Protein AF-A0A952C6J7-F1 (afdb_monomer_lite)

pLDDT: mean 78.57, std 15.46, range [41.12, 92.62]

Secondary structure (DSSP, 8-state):
-TTTTTPPEEEEEESSSEEEEEE-EEEEE-SSS-EEEETTS-EEEGGGEEEESS---S-----

Radius of gyration: 11.57 Å; chains: 1; bounding box: 32×23×24 Å

Sequence (63 aa):
ELFQANQKVSILYDNHGLTRYEGLIKAIKNEGAPDLVLGDGQFISLSSIVGVNGIFAPDYSEC

Foldseek 3Di:
DCQVVQHWKWWWFDDVDTDIDTAGFPDWDPPPQIWTQGPVRDIDGPVGTPDMPDDDDPPPPDD

Structure (mmCIF, N/CA/C/O backbone):
data_AF-A0A952C6J7-F1
#
_entry.id   AF-A0A952C6J7-F1
#
loop_
_atom_site.group_PDB
_atom_site.id
_atom_site.type_symbol
_atom_site.label_atom_id
_atom_site.label_alt_id
_atom_site.label_comp_id
_atom_site.label_asym_id
_atom_site.label_entity_id
_atom_site.label_seq_id
_atom_site.pdbx_PDB_ins_code
_atom_site.Cartn_x
_atom_site.Cartn_y
_atom_site.Cartn_z
_atom_site.occupancy
_atom_site.B_iso_or_equiv
_atom_site.auth_seq_id
_atom_site.auth_comp_id
_atom_site.auth_asym_id
_atom_site.auth_atom_id
_atom_site.pdbx_PDB_model_num
ATOM 1 N N . GLU A 1 1 ? -13.429 0.410 1.065 1.00 46.53 1 GLU A N 1
ATOM 2 C CA . GLU A 1 1 ? -13.763 0.944 2.411 1.00 46.53 1 GLU A CA 1
ATOM 3 C C . GLU A 1 1 ? -12.582 1.027 3.398 1.00 46.53 1 GLU A C 1
ATOM 5 O O . GLU A 1 1 ? -12.673 1.789 4.351 1.00 46.53 1 GLU A O 1
ATOM 10 N N . LEU A 1 2 ? -11.438 0.355 3.176 1.00 52.78 2 LEU A N 1
ATOM 11 C CA . LEU A 1 2 ? -10.293 0.377 4.117 1.00 52.78 2 LEU A CA 1
ATOM 12 C C . LEU A 1 2 ? -9.652 1.763 4.337 1.00 52.78 2 LEU A C 1
ATOM 14 O O . LEU A 1 2 ? -9.242 2.074 5.453 1.00 52.78 2 LEU A O 1
ATOM 18 N N . PHE A 1 3 ? -9.602 2.603 3.296 1.00 53.56 3 PHE A N 1
ATOM 19 C CA . PHE A 1 3 ? -9.083 3.974 3.388 1.00 53.56 3 PHE A CA 1
ATOM 20 C C . PHE A 1 3 ? -9.933 4.856 4.309 1.00 53.56 3 PHE A C 1
ATOM 22 O O . PHE A 1 3 ? -9.418 5.488 5.226 1.00 53.56 3 PHE A O 1
ATOM 29 N N . GLN A 1 4 ? -11.252 4.852 4.089 1.00 57.31 4 GLN A N 1
ATOM 30 C CA . GLN A 1 4 ? -12.198 5.660 4.860 1.00 57.31 4 GLN A CA 1
ATOM 31 C C . GLN A 1 4 ? -12.319 5.171 6.310 1.00 57.31 4 GLN A C 1
ATOM 33 O O . GLN A 1 4 ? -12.543 5.968 7.215 1.00 57.31 4 GLN A O 1
ATOM 38 N N . ALA A 1 5 ? -12.112 3.872 6.546 1.00 60.16 5 ALA A N 1
ATOM 39 C CA . ALA A 1 5 ? -12.151 3.278 7.878 1.00 60.16 5 ALA A CA 1
ATOM 40 C C . ALA A 1 5 ? -10.853 3.466 8.694 1.00 60.16 5 ALA A C 1
ATOM 42 O O . ALA A 1 5 ? -10.797 3.013 9.837 1.00 60.16 5 ALA A O 1
ATOM 43 N N . ASN A 1 6 ? -9.807 4.095 8.129 1.00 67.00 6 ASN A N 1
ATOM 44 C 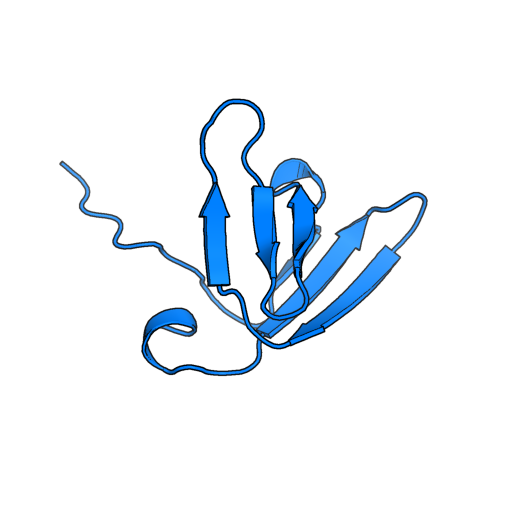CA . ASN A 1 6 ? -8.471 4.208 8.735 1.00 67.00 6 ASN A CA 1
ATOM 45 C C . ASN A 1 6 ? -7.940 2.856 9.260 1.00 67.00 6 ASN A C 1
ATOM 47 O O . ASN A 1 6 ? -7.307 2.765 10.315 1.00 67.00 6 ASN A O 1
ATOM 51 N N . GLN A 1 7 ? -8.272 1.778 8.548 1.00 71.56 7 GLN A N 1
ATOM 52 C CA . GLN A 1 7 ? -7.923 0.423 8.946 1.00 71.56 7 GLN A CA 1
ATOM 53 C C . GLN A 1 7 ? -6.558 0.042 8.391 1.00 71.56 7 GLN A C 1
ATOM 55 O O . GLN A 1 7 ? -6.188 0.408 7.273 1.00 71.56 7 GLN A O 1
ATOM 60 N N . LYS A 1 8 ? -5.810 -0.734 9.182 1.00 80.38 8 LYS A N 1
ATOM 61 C CA . LYS A 1 8 ? -4.553 -1.315 8.720 1.00 80.38 8 LYS A CA 1
ATOM 62 C C . LYS A 1 8 ? -4.825 -2.269 7.564 1.00 80.38 8 LYS A C 1
ATOM 64 O O . LYS A 1 8 ? -5.666 -3.161 7.667 1.00 80.38 8 LYS A O 1
ATOM 69 N N . VAL A 1 9 ? -4.065 -2.101 6.497 1.00 83.12 9 VAL A N 1
ATOM 70 C CA . VAL A 1 9 ? -4.023 -3.019 5.369 1.00 83.12 9 VAL A CA 1
ATOM 71 C C . VAL A 1 9 ? -2.845 -3.968 5.523 1.00 83.12 9 VAL A C 1
ATOM 73 O O . VAL A 1 9 ? -1.832 -3.627 6.131 1.00 83.12 9 VAL A O 1
ATOM 76 N N . SER A 1 10 ? -2.973 -5.144 4.929 1.00 87.69 10 SER A N 1
ATOM 77 C CA . SER A 1 10 ? -1.899 -6.107 4.742 1.00 87.69 10 SER A CA 1
ATOM 78 C C . SER A 1 10 ? -1.727 -6.320 3.242 1.00 87.69 10 SER A C 1
ATOM 80 O O . SER A 1 10 ? -2.676 -6.708 2.555 1.00 87.69 10 SER A O 1
ATOM 82 N N . ILE A 1 11 ? -0.536 -6.008 2.737 1.00 89.88 11 ILE A N 1
ATOM 83 C CA . ILE A 1 11 ? -0.187 -6.019 1.315 1.00 89.88 11 ILE A CA 1
ATOM 84 C C . ILE A 1 11 ? 0.885 -7.079 1.101 1.00 89.88 11 ILE A C 1
ATOM 86 O O . ILE A 1 11 ? 1.879 -7.119 1.823 1.00 89.88 11 ILE A O 1
ATOM 90 N N . LEU A 1 12 ? 0.689 -7.922 0.097 1.00 90.81 12 LEU A N 1
ATOM 91 C CA . LEU A 1 12 ? 1.703 -8.807 -0.459 1.00 90.81 12 LEU A CA 1
ATOM 92 C C . LEU A 1 12 ? 2.126 -8.242 -1.810 1.00 90.81 12 LEU A C 1
ATOM 94 O O . LEU A 1 12 ? 1.277 -8.023 -2.673 1.00 90.81 12 LEU A O 1
ATOM 98 N N . TYR A 1 13 ? 3.419 -8.012 -1.992 1.00 92.25 13 TYR A N 1
ATOM 99 C CA . TYR A 1 13 ? 3.972 -7.478 -3.232 1.00 92.25 13 TYR A CA 1
ATOM 100 C C . TYR A 1 13 ? 5.311 -8.133 -3.560 1.00 92.25 13 TYR A C 1
ATOM 102 O O . TYR A 1 13 ? 6.006 -8.627 -2.668 1.00 92.25 13 TYR A O 1
ATOM 110 N N . ASP A 1 14 ? 5.654 -8.163 -4.842 1.00 91.06 14 ASP A N 1
ATOM 111 C CA . ASP A 1 14 ? 6.955 -8.626 -5.300 1.00 91.06 14 ASP A CA 1
ATOM 112 C C . ASP A 1 14 ? 7.993 -7.504 -5.188 1.00 91.06 14 ASP A C 1
ATOM 114 O O . ASP A 1 14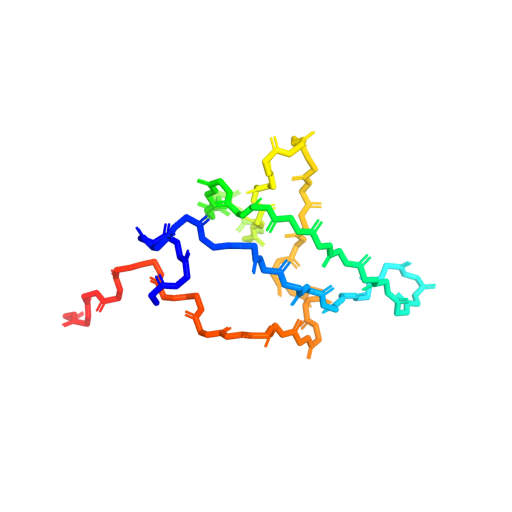 ? 7.816 -6.395 -5.695 1.00 91.06 14 ASP A O 1
ATOM 118 N N . ASN A 1 15 ? 9.084 -7.799 -4.497 1.00 89.31 15 ASN A N 1
ATOM 119 C CA . ASN A 1 15 ? 10.271 -6.964 -4.435 1.00 89.31 15 ASN A CA 1
ATOM 120 C C . ASN A 1 15 ? 11.487 -7.885 -4.397 1.00 89.31 15 ASN A C 1
ATOM 122 O O . ASN A 1 15 ? 12.081 -8.107 -3.341 1.00 89.31 15 ASN A O 1
ATOM 126 N N . HIS A 1 16 ? 11.793 -8.482 -5.553 1.00 89.56 16 HIS A N 1
ATOM 127 C CA . HIS A 1 16 ? 12.800 -9.538 -5.683 1.00 89.56 16 HIS A CA 1
ATOM 128 C C . HIS A 1 16 ? 12.426 -10.771 -4.835 1.00 89.56 16 HIS A C 1
ATOM 130 O O . HIS A 1 16 ? 13.275 -11.397 -4.198 1.00 89.56 16 HIS A O 1
ATOM 136 N N . GLY A 1 17 ? 11.130 -11.101 -4.817 1.00 88.56 17 GLY A N 1
ATOM 137 C CA . GLY A 1 17 ? 10.523 -12.082 -3.926 1.00 88.56 17 GLY A CA 1
ATOM 138 C C . GLY A 1 17 ? 9.300 -11.527 -3.193 1.00 88.56 17 GLY A C 1
ATOM 139 O O . GLY A 1 17 ? 9.058 -10.321 -3.143 1.00 88.56 17 GLY A O 1
ATOM 140 N N . LEU A 1 18 ? 8.522 -12.427 -2.589 1.00 90.44 18 LEU A N 1
ATOM 141 C CA . LEU A 1 18 ? 7.301 -12.078 -1.859 1.00 90.44 18 LEU A CA 1
ATOM 142 C C . LEU A 1 18 ? 7.620 -11.318 -0.568 1.00 90.44 18 LEU A C 1
ATOM 144 O O . LEU A 1 18 ? 8.165 -11.879 0.382 1.00 90.44 18 LEU A O 1
ATOM 148 N N . THR A 1 19 ? 7.205 -10.055 -0.521 1.00 92.62 19 THR A N 1
ATOM 149 C CA . THR A 1 19 ? 7.309 -9.182 0.649 1.00 92.62 19 THR A CA 1
ATOM 150 C C . THR A 1 19 ? 5.921 -8.874 1.200 1.00 92.62 19 THR A C 1
ATOM 152 O O . THR A 1 19 ? 4.964 -8.685 0.447 1.00 92.62 19 THR A O 1
ATOM 155 N N . ARG A 1 20 ? 5.801 -8.818 2.532 1.00 90.62 20 ARG A N 1
ATOM 156 C CA . ARG A 1 20 ? 4.575 -8.405 3.224 1.00 90.62 20 ARG A CA 1
ATOM 157 C C . ARG A 1 20 ? 4.768 -7.038 3.873 1.00 90.62 20 ARG A C 1
ATOM 159 O O . ARG A 1 20 ? 5.723 -6.841 4.617 1.00 90.62 20 ARG A O 1
ATOM 166 N N . TYR A 1 21 ? 3.814 -6.144 3.648 1.00 89.81 21 TYR A N 1
ATOM 167 C CA . TYR A 1 21 ? 3.651 -4.897 4.386 1.00 89.81 21 TYR A CA 1
ATOM 168 C C . TYR A 1 21 ? 2.371 -4.946 5.223 1.00 89.81 21 TYR A C 1
ATOM 170 O O . TYR A 1 21 ? 1.354 -5.464 4.765 1.00 89.81 21 TYR A O 1
ATOM 178 N N . GLU A 1 22 ? 2.407 -4.383 6.429 1.00 89.25 22 GLU A N 1
ATOM 179 C CA . GLU A 1 22 ? 1.215 -4.138 7.239 1.00 89.25 22 GLU A CA 1
ATOM 180 C C . GLU A 1 22 ? 1.251 -2.714 7.795 1.00 89.25 22 GLU A C 1
ATOM 182 O O . GLU A 1 22 ? 2.197 -2.331 8.482 1.00 89.25 22 GLU A O 1
ATOM 187 N N . GLY A 1 23 ? 0.214 -1.927 7.519 1.00 87.38 23 GLY A N 1
ATOM 188 C CA . GLY A 1 23 ? 0.189 -0.527 7.926 1.00 87.38 23 GLY A CA 1
ATOM 189 C C . GLY A 1 23 ? -0.958 0.251 7.305 1.00 87.38 23 GLY A C 1
ATOM 190 O O . GLY A 1 23 ? -1.975 -0.322 6.930 1.00 87.38 23 GLY A O 1
ATOM 191 N N . LEU A 1 24 ? -0.819 1.570 7.230 1.00 86.12 24 LEU A N 1
ATOM 192 C CA . LEU A 1 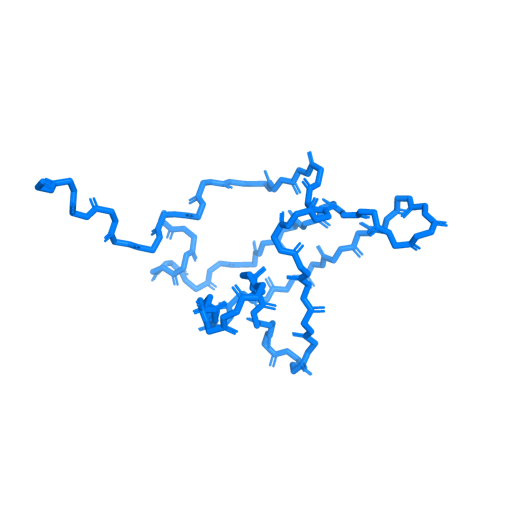24 ? -1.850 2.451 6.679 1.00 86.12 24 LEU A CA 1
ATOM 193 C C . LEU A 1 24 ? -1.465 2.876 5.264 1.00 86.12 24 LEU A C 1
ATOM 195 O O . LEU A 1 24 ? -0.316 3.239 5.021 1.00 86.12 24 LEU A O 1
ATOM 199 N N . ILE A 1 25 ? -2.431 2.888 4.346 1.00 84.19 25 ILE A N 1
ATOM 200 C CA . ILE A 1 25 ? -2.265 3.545 3.044 1.00 84.19 25 ILE A CA 1
ATOM 201 C C . ILE A 1 25 ? -2.657 5.006 3.216 1.00 84.19 25 ILE A C 1
ATOM 203 O O . ILE A 1 25 ? -3.762 5.316 3.657 1.00 84.19 25 ILE A O 1
ATOM 207 N N . LYS A 1 26 ? -1.748 5.904 2.852 1.00 85.25 26 LYS A N 1
ATOM 208 C CA . LYS A 1 26 ? -1.941 7.349 2.930 1.00 85.25 26 LYS A CA 1
ATOM 209 C C . LYS A 1 26 ? -2.558 7.915 1.654 1.00 85.25 26 LYS A C 1
ATOM 211 O O . LYS A 1 26 ? -3.389 8.813 1.737 1.00 85.25 26 LYS A O 1
ATOM 216 N N . ALA A 1 27 ? -2.134 7.424 0.491 1.00 84.81 27 ALA A N 1
ATOM 217 C CA . ALA A 1 27 ? -2.619 7.884 -0.809 1.00 84.81 27 ALA A CA 1
ATOM 218 C C . ALA A 1 27 ? -2.266 6.892 -1.929 1.00 84.81 27 ALA A C 1
ATOM 220 O O . ALA A 1 27 ? -1.397 6.038 -1.758 1.00 84.81 27 ALA A O 1
ATOM 221 N N . ILE A 1 28 ? -2.894 7.066 -3.093 1.00 85.12 28 ILE A N 1
ATOM 222 C CA . ILE A 1 28 ? -2.408 6.539 -4.374 1.00 85.12 28 ILE A CA 1
ATOM 223 C C . ILE A 1 28 ? -1.869 7.719 -5.175 1.00 85.12 28 ILE A C 1
ATOM 225 O O . ILE A 1 28 ? -2.552 8.734 -5.323 1.00 85.12 28 ILE A O 1
ATOM 229 N N . LYS A 1 29 ? -0.650 7.590 -5.691 1.00 86.12 29 LYS A N 1
ATOM 230 C CA . LYS A 1 29 ? -0.051 8.555 -6.606 1.00 86.12 29 LYS A CA 1
ATOM 231 C C . LYS A 1 29 ? -0.157 8.010 -8.026 1.00 86.12 29 LYS A C 1
ATOM 233 O O . LYS A 1 29 ? 0.419 6.974 -8.321 1.00 86.12 29 LYS A O 1
ATOM 238 N N . ASN A 1 30 ? -0.869 8.729 -8.892 1.00 84.31 30 ASN A N 1
ATOM 239 C CA . ASN A 1 30 ? -1.086 8.352 -10.297 1.00 84.31 30 ASN A CA 1
ATOM 240 C C . ASN A 1 30 ? -0.200 9.134 -11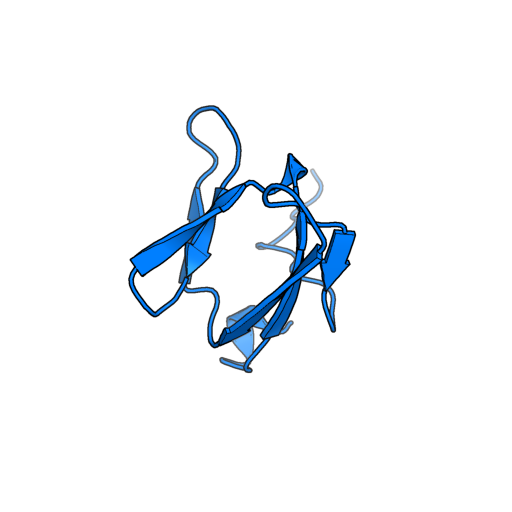.287 1.00 84.31 30 ASN A C 1
ATOM 242 O O . ASN A 1 30 ? -0.426 9.087 -12.493 1.00 84.31 30 ASN A O 1
ATOM 246 N N . GLU A 1 31 ? 0.792 9.886 -10.806 1.00 79.44 31 GLU A N 1
ATOM 247 C CA . GLU A 1 31 ? 1.718 10.607 -11.684 1.00 79.44 31 GLU A CA 1
ATOM 248 C C . GLU A 1 31 ? 2.816 9.661 -12.184 1.00 79.44 31 GLU A C 1
ATOM 250 O O . GLU A 1 31 ? 3.808 9.426 -11.493 1.00 79.44 31 GLU A O 1
ATOM 255 N N . GLY A 1 32 ? 2.641 9.134 -13.396 1.00 83.00 32 GLY A N 1
ATOM 256 C CA . GLY A 1 32 ? 3.570 8.182 -14.003 1.00 83.00 32 GLY A CA 1
ATOM 257 C C . GLY A 1 32 ? 3.192 6.738 -13.682 1.00 83.00 32 GLY A C 1
ATOM 258 O O . GLY A 1 32 ? 2.072 6.320 -13.969 1.00 83.00 32 GLY A O 1
ATOM 259 N N . ALA A 1 33 ? 4.129 5.965 -13.128 1.00 83.31 33 ALA A N 1
ATOM 260 C CA . ALA A 1 33 ? 3.815 4.629 -12.636 1.00 83.31 33 ALA A CA 1
ATOM 261 C C . ALA A 1 33 ? 2.972 4.759 -11.355 1.00 83.31 33 ALA A C 1
ATOM 263 O O . ALA A 1 33 ? 3.369 5.494 -10.451 1.00 83.31 33 ALA A O 1
ATOM 264 N N . PRO A 1 34 ? 1.803 4.106 -11.274 1.00 87.38 34 PRO A N 1
ATOM 265 C CA . PRO A 1 34 ? 0.949 4.241 -10.110 1.00 87.38 34 PRO A CA 1
ATOM 266 C C . PRO A 1 34 ? 1.604 3.589 -8.887 1.00 87.38 34 PRO A C 1
ATOM 268 O O . PRO A 1 34 ? 1.941 2.403 -8.915 1.00 87.38 34 PRO A O 1
ATOM 271 N N . ASP A 1 35 ? 1.718 4.353 -7.800 1.00 90.81 35 ASP A N 1
ATOM 272 C CA . ASP A 1 35 ? 2.329 3.921 -6.540 1.00 90.81 35 ASP A CA 1
ATOM 273 C C . ASP A 1 35 ? 1.386 4.133 -5.345 1.00 90.81 35 ASP A C 1
ATOM 275 O O . ASP A 1 35 ? 0.685 5.144 -5.234 1.00 90.81 35 ASP A O 1
ATOM 279 N N . LEU A 1 36 ? 1.404 3.193 -4.401 1.00 89.31 36 LEU A N 1
ATOM 280 C CA . LEU A 1 36 ? 0.828 3.352 -3.073 1.00 89.31 36 LEU A CA 1
ATOM 281 C C . LEU A 1 36 ? 1.802 4.115 -2.192 1.00 89.31 36 LEU A C 1
ATOM 283 O O . LEU A 1 36 ? 2.948 3.706 -2.024 1.00 89.31 36 LEU A O 1
ATOM 287 N N . VAL A 1 37 ? 1.309 5.181 -1.570 1.00 90.25 37 VAL A N 1
ATOM 288 C CA . VAL A 1 37 ? 2.024 5.914 -0.528 1.00 90.25 37 VAL A CA 1
ATOM 289 C C . VAL A 1 37 ? 1.581 5.376 0.819 1.00 90.25 37 VAL A C 1
ATOM 291 O O . VAL A 1 37 ? 0.400 5.447 1.171 1.00 90.25 37 VAL A O 1
ATOM 294 N N . LEU A 1 38 ? 2.528 4.855 1.584 1.00 89.06 38 LEU A N 1
ATOM 295 C CA . LEU A 1 38 ? 2.286 4.270 2.892 1.00 89.06 38 LEU A CA 1
ATOM 296 C C . LEU A 1 38 ? 2.428 5.309 4.014 1.00 89.06 38 LEU A C 1
ATOM 298 O O . LEU A 1 38 ? 3.045 6.365 3.847 1.00 89.06 38 LEU A O 1
ATOM 302 N N . GLY A 1 39 ? 1.833 5.026 5.174 1.00 84.94 39 GLY A N 1
ATOM 303 C CA . GLY A 1 39 ? 1.824 5.929 6.330 1.00 84.94 39 GLY A CA 1
ATOM 304 C C . GLY A 1 39 ? 3.215 6.220 6.903 1.00 84.94 39 GLY A C 1
ATOM 305 O O . GLY A 1 39 ? 3.436 7.293 7.458 1.00 84.94 39 GLY A O 1
ATOM 306 N N . ASP A 1 40 ? 4.156 5.299 6.715 1.00 84.81 40 ASP A N 1
ATOM 307 C CA . ASP A 1 40 ? 5.565 5.393 7.101 1.00 84.81 40 ASP A CA 1
ATOM 308 C C . ASP A 1 40 ? 6.455 6.053 6.031 1.00 84.81 40 ASP A C 1
ATOM 310 O O . ASP A 1 40 ? 7.662 6.181 6.220 1.00 84.81 40 ASP A O 1
ATOM 314 N N . GLY A 1 41 ? 5.868 6.522 4.924 1.00 82.69 41 GLY A N 1
ATOM 315 C CA . GLY A 1 41 ? 6.584 7.220 3.851 1.00 82.69 41 GLY A CA 1
ATOM 316 C C . GLY A 1 41 ? 7.222 6.299 2.810 1.00 82.69 41 GLY A C 1
ATOM 317 O O . GLY A 1 41 ? 7.912 6.787 1.917 1.00 82.69 41 GLY A O 1
ATOM 318 N N . GLN A 1 42 ? 6.987 4.989 2.902 1.00 86.94 42 GLN A N 1
ATOM 319 C CA . GLN A 1 42 ? 7.357 4.030 1.865 1.00 86.94 42 GLN A CA 1
ATOM 320 C C . GLN A 1 42 ? 6.429 4.124 0.648 1.00 86.94 42 GLN A C 1
ATOM 322 O O . GLN A 1 42 ? 5.277 4.558 0.747 1.00 86.94 42 GLN A O 1
ATOM 327 N N . PHE A 1 43 ? 6.944 3.674 -0.496 1.00 90.62 43 PHE A N 1
ATOM 328 C CA . PHE A 1 43 ? 6.215 3.595 -1.755 1.00 90.62 43 PHE A CA 1
ATOM 329 C C . PHE A 1 43 ? 6.199 2.147 -2.242 1.00 90.62 43 PHE A C 1
ATOM 331 O O . PHE A 1 43 ? 7.241 1.491 -2.251 1.00 90.62 43 PHE A O 1
ATOM 338 N N . ILE A 1 44 ? 5.028 1.651 -2.642 1.00 90.69 44 ILE A N 1
ATOM 339 C CA . ILE A 1 44 ? 4.869 0.326 -3.257 1.00 90.69 44 ILE A CA 1
ATOM 340 C C . ILE A 1 44 ? 4.220 0.515 -4.619 1.00 90.69 44 ILE A C 1
ATOM 342 O O . ILE A 1 44 ? 3.123 1.060 -4.704 1.00 90.69 44 ILE A O 1
ATOM 346 N N . SER A 1 45 ? 4.865 0.027 -5.674 1.00 91.31 45 SER A N 1
ATOM 347 C CA . SER A 1 45 ? 4.290 0.109 -7.013 1.00 91.31 45 SER A CA 1
ATOM 348 C C . SER A 1 45 ? 3.035 -0.746 -7.131 1.00 91.31 45 SER A C 1
ATOM 350 O O . SER A 1 45 ? 3.041 -1.916 -6.749 1.00 91.31 45 SER A O 1
ATOM 352 N N . LEU A 1 46 ? 1.955 -0.196 -7.693 1.00 89.25 46 LEU A N 1
ATOM 353 C CA . LEU A 1 46 ? 0.705 -0.944 -7.855 1.00 89.25 46 LEU A CA 1
ATOM 354 C C . LEU A 1 46 ? 0.902 -2.184 -8.735 1.00 89.25 46 LEU A C 1
ATOM 356 O O . LEU A 1 46 ? 0.250 -3.199 -8.509 1.00 89.25 46 LEU A O 1
ATOM 360 N N . SER A 1 47 ? 1.827 -2.133 -9.69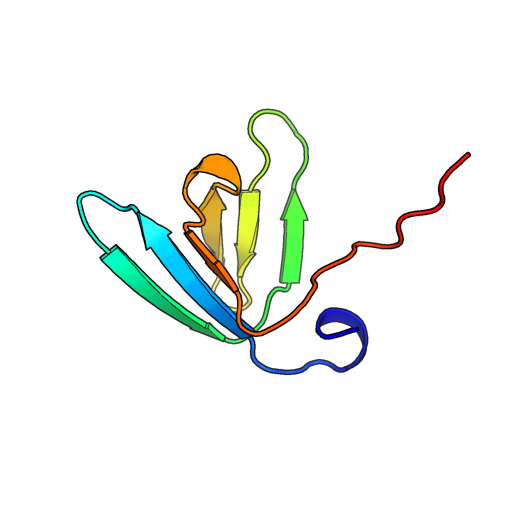7 1.00 91.00 47 SER A N 1
ATOM 361 C CA . SER A 1 47 ? 2.126 -3.268 -10.574 1.00 91.00 47 SER A CA 1
ATOM 362 C C . SER A 1 47 ? 2.833 -4.430 -9.879 1.00 91.00 47 SER A C 1
ATOM 364 O O . SER A 1 47 ? 2.837 -5.528 -10.426 1.00 91.00 47 SER A O 1
ATOM 366 N N . SER A 1 48 ? 3.443 -4.219 -8.707 1.00 91.94 48 SER A N 1
ATOM 367 C CA . SER A 1 48 ? 4.102 -5.300 -7.965 1.00 91.94 48 SER A CA 1
ATOM 368 C C . SER A 1 48 ? 3.192 -5.974 -6.940 1.00 91.94 48 SER A C 1
ATOM 370 O O . SER A 1 48 ? 3.585 -6.971 -6.337 1.00 91.94 48 SER A O 1
ATOM 372 N N . ILE A 1 49 ? 1.973 -5.470 -6.731 1.00 90.31 49 ILE A N 1
ATOM 373 C CA . ILE A 1 49 ? 1.043 -6.006 -5.737 1.00 90.31 49 ILE A CA 1
ATOM 374 C C . ILE A 1 49 ? 0.481 -7.347 -6.212 1.00 90.31 49 ILE A C 1
ATOM 376 O O . ILE A 1 49 ? -0.140 -7.452 -7.266 1.00 90.31 49 ILE A O 1
ATOM 380 N N . VAL A 1 50 ? 0.658 -8.368 -5.377 1.00 88.56 50 VAL A N 1
ATOM 381 C CA . VAL A 1 50 ? 0.176 -9.738 -5.600 1.00 88.56 50 VAL A CA 1
ATOM 382 C C . VAL A 1 50 ? -1.099 -10.010 -4.794 1.00 88.56 50 VAL A C 1
ATOM 384 O O . VAL A 1 50 ? -1.919 -10.836 -5.185 1.00 88.56 50 VAL A O 1
ATOM 387 N N . GLY A 1 51 ? -1.302 -9.311 -3.673 1.00 85.56 51 GLY A N 1
ATOM 388 C CA . GLY A 1 51 ? -2.519 -9.444 -2.878 1.00 85.56 51 GLY A CA 1
ATOM 389 C C . GLY A 1 51 ? -2.701 -8.345 -1.839 1.00 85.56 51 GLY A C 1
ATOM 390 O O . GLY A 1 51 ? -1.738 -7.785 -1.320 1.00 85.56 51 GLY A O 1
ATOM 391 N N . VAL A 1 52 ? -3.958 -8.066 -1.509 1.00 83.44 52 VAL A N 1
ATOM 392 C CA . VAL A 1 52 ? -4.372 -7.108 -0.477 1.00 83.44 52 VAL A CA 1
ATOM 393 C C . VAL A 1 52 ? -5.492 -7.726 0.355 1.00 83.44 52 VAL A C 1
ATOM 395 O O . VAL A 1 52 ? -6.370 -8.396 -0.184 1.00 83.44 52 VAL A O 1
ATOM 398 N N . ASN A 1 53 ? -5.490 -7.511 1.670 1.00 78.94 53 ASN A N 1
ATOM 399 C CA . ASN A 1 53 ? -6.527 -8.036 2.571 1.00 78.94 53 ASN A CA 1
ATOM 400 C C . ASN A 1 53 ? -7.847 -7.227 2.554 1.00 78.94 53 ASN A C 1
ATOM 402 O O . ASN A 1 53 ? -8.598 -7.238 3.528 1.00 78.94 53 ASN A O 1
ATOM 406 N N . GLY A 1 54 ? -8.149 -6.557 1.441 1.00 63.78 54 GLY A N 1
ATOM 407 C CA . GLY A 1 54 ? -9.435 -5.929 1.151 1.00 63.78 54 GLY A CA 1
ATOM 408 C C . GLY A 1 54 ? -9.385 -5.071 -0.115 1.00 63.78 5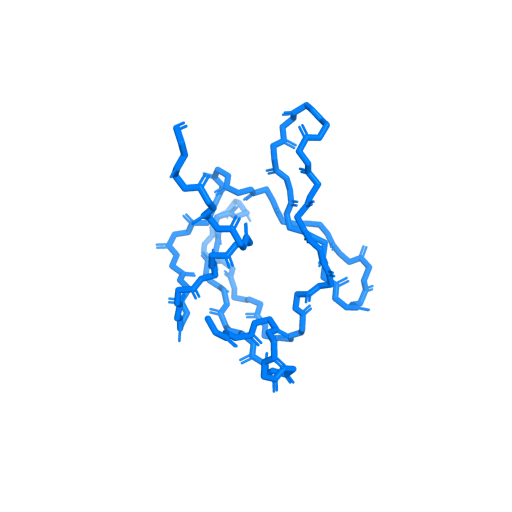4 GLY A C 1
ATOM 409 O O . GLY A 1 54 ? -8.342 -4.936 -0.746 1.00 63.78 54 GLY A O 1
ATOM 410 N N . ILE A 1 55 ? -10.525 -4.499 -0.507 1.00 58.12 55 ILE A N 1
ATOM 411 C CA . ILE A 1 55 ? -10.652 -3.713 -1.743 1.00 58.12 55 ILE A CA 1
ATOM 412 C C . ILE A 1 55 ? -10.366 -2.234 -1.441 1.00 58.12 55 ILE A C 1
ATOM 414 O O . ILE A 1 55 ? -11.110 -1.574 -0.700 1.00 58.12 55 ILE A O 1
ATOM 418 N N . PHE A 1 56 ? -9.281 -1.708 -2.016 1.00 59.19 56 PHE A N 1
ATOM 419 C CA . PHE A 1 56 ? -8.946 -0.286 -1.985 1.00 59.19 56 PHE A CA 1
ATOM 420 C C . PHE A 1 56 ? -9.468 0.379 -3.262 1.00 59.19 56 PHE A C 1
ATOM 422 O O . PHE A 1 56 ? -8.800 0.382 -4.289 1.00 59.19 56 PHE A O 1
ATOM 429 N N . ALA A 1 57 ? -10.691 0.904 -3.203 1.00 55.12 57 ALA A N 1
ATOM 430 C CA . ALA A 1 57 ? -11.249 1.741 -4.258 1.00 55.12 57 ALA A CA 1
ATOM 431 C C . ALA A 1 57 ? -11.057 3.214 -3.850 1.00 55.12 57 ALA A C 1
ATOM 433 O O . ALA A 1 57 ? -11.697 3.645 -2.885 1.00 55.12 57 ALA A O 1
ATOM 434 N N . PRO A 1 58 ? -10.158 3.975 -4.501 1.00 48.75 58 PRO A N 1
ATOM 435 C CA . PRO A 1 58 ? -10.077 5.418 -4.321 1.00 48.75 58 PRO A CA 1
ATOM 436 C C . PRO A 1 58 ? -11.253 6.043 -5.074 1.00 48.75 58 PRO A C 1
ATOM 438 O O . PRO A 1 58 ? -11.099 6.352 -6.244 1.00 48.75 58 PRO A O 1
ATOM 441 N N . ASP A 1 59 ? -12.431 6.122 -4.446 1.00 52.34 59 ASP A N 1
ATOM 442 C CA . ASP A 1 59 ? -13.635 6.761 -5.009 1.00 52.34 59 ASP A CA 1
ATOM 443 C C . ASP A 1 59 ? -13.780 6.536 -6.525 1.00 52.34 59 ASP A C 1
ATOM 445 O O . ASP A 1 59 ? -13.608 7.432 -7.352 1.00 52.34 59 ASP A O 1
ATOM 449 N N . TYR A 1 60 ? -14.019 5.281 -6.904 1.00 48.50 60 TYR A N 1
ATOM 450 C CA . TYR A 1 60 ? -14.339 4.945 -8.284 1.00 48.50 60 TYR A CA 1
ATOM 451 C C . TYR A 1 60 ? -15.736 5.508 -8.590 1.00 48.50 60 TYR A C 1
ATOM 453 O O . TYR A 1 60 ? -16.745 4.848 -8.363 1.00 48.50 60 TYR A O 1
ATOM 461 N N . SER A 1 61 ? -15.797 6.765 -9.037 1.00 45.59 61 SER A N 1
ATOM 462 C CA . SER A 1 61 ? -16.937 7.278 -9.796 1.00 45.59 61 SER A CA 1
ATOM 463 C C . SER A 1 61 ? -16.746 6.827 -11.236 1.00 45.59 61 SER A C 1
ATOM 465 O O . SER A 1 61 ? -16.035 7.471 -12.005 1.00 45.59 61 SER A O 1
ATOM 467 N N . GLU A 1 62 ? -17.339 5.686 -11.579 1.00 41.12 62 GLU A N 1
ATOM 468 C CA . GLU A 1 62 ? -17.621 5.357 -12.974 1.00 41.12 62 GLU A CA 1
ATOM 469 C C . GLU A 1 62 ? -18.534 6.446 -13.544 1.00 41.12 62 GLU A C 1
ATOM 471 O O . GLU A 1 62 ? -19.713 6.519 -13.197 1.00 41.12 62 GLU A O 1
ATOM 476 N N . CYS A 1 63 ? -17.973 7.291 -14.404 1.00 46.09 63 CYS A N 1
ATOM 477 C CA . CYS A 1 63 ? -18.685 7.897 -15.521 1.00 46.09 63 CYS A CA 1
ATOM 478 C C . CYS A 1 63 ? -17.975 7.459 -16.800 1.00 46.09 63 CYS A C 1
ATOM 480 O O . CYS A 1 63 ? -16.725 7.552 -16.828 1.00 46.09 63 CYS A O 1
#